Protein AF-C3MCB7-F1 (afdb_monomer)

Structure (mmCIF, N/CA/C/O backbone):
data_AF-C3MCB7-F1
#
_entry.id   AF-C3MCB7-F1
#
loop_
_atom_site.group_PDB
_atom_site.id
_atom_site.type_symbol
_atom_site.label_atom_id
_atom_site.label_alt_id
_atom_site.label_comp_id
_atom_site.label_asym_id
_atom_site.label_entity_id
_atom_site.label_seq_id
_atom_site.pdbx_PDB_ins_code
_atom_site.Cartn_x
_atom_site.Cartn_y
_atom_site.Cartn_z
_atom_site.occupancy
_atom_site.B_iso_or_equiv
_atom_site.auth_seq_id
_atom_site.auth_comp_id
_atom_site.auth_asym_id
_atom_site.auth_atom_id
_atom_site.pdbx_PDB_model_num
ATOM 1 N N . MET A 1 1 ? -7.498 -7.903 9.875 1.00 38.94 1 MET A N 1
ATOM 2 C CA . MET A 1 1 ? -6.292 -7.955 10.735 1.00 38.94 1 MET A CA 1
ATOM 3 C C . MET A 1 1 ? -5.884 -6.523 11.056 1.00 38.94 1 MET A C 1
ATOM 5 O O . MET A 1 1 ? -5.915 -5.704 10.151 1.00 38.94 1 MET A O 1
ATOM 9 N N . ALA A 1 2 ? -5.617 -6.176 12.319 1.00 51.50 2 ALA A N 1
ATOM 10 C CA . ALA A 1 2 ? -5.160 -4.829 12.672 1.00 51.50 2 ALA A CA 1
ATOM 11 C C . ALA A 1 2 ? -3.647 -4.750 12.448 1.00 51.50 2 ALA A C 1
ATOM 13 O O . ALA A 1 2 ? -2.908 -5.548 13.027 1.00 51.50 2 ALA A O 1
ATOM 14 N N . ILE A 1 3 ? -3.207 -3.819 11.604 1.00 51.22 3 ILE A N 1
ATOM 15 C CA . ILE A 1 3 ? -1.788 -3.531 11.390 1.00 51.22 3 ILE A CA 1
ATOM 16 C C . ILE A 1 3 ? -1.268 -2.947 12.701 1.00 51.22 3 I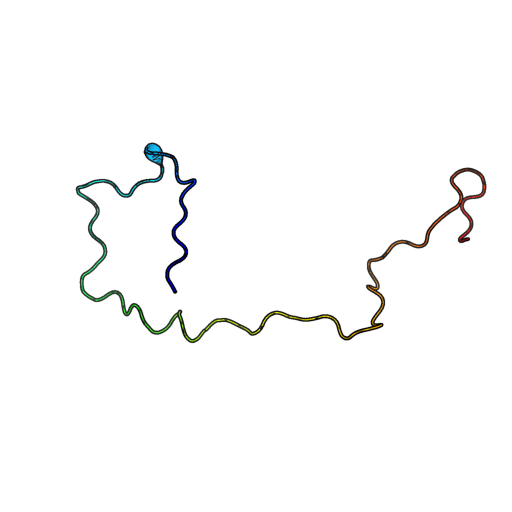LE A C 1
ATOM 18 O O . ILE A 1 3 ? -1.552 -1.801 13.048 1.00 51.22 3 ILE A O 1
ATOM 22 N N . LYS A 1 4 ? -0.589 -3.774 13.49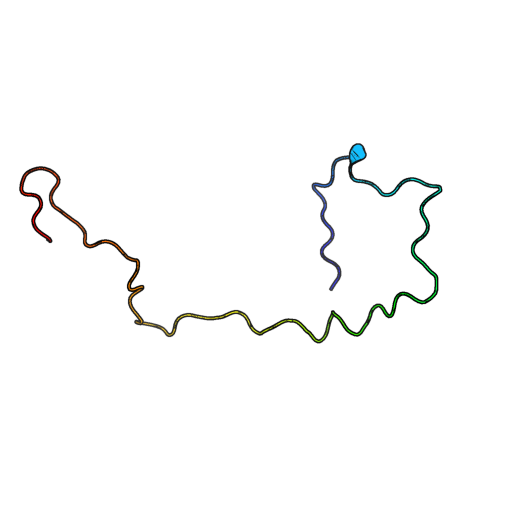7 1.00 59.06 4 LYS A N 1
ATOM 23 C CA . LYS A 1 4 ? 0.094 -3.301 14.695 1.00 59.06 4 LYS A CA 1
ATOM 24 C C . LYS A 1 4 ? 1.309 -2.535 14.198 1.00 59.06 4 LYS A C 1
ATOM 26 O O . LYS A 1 4 ? 2.312 -3.144 13.848 1.00 59.06 4 LYS A O 1
ATOM 31 N N . ASN A 1 5 ? 1.185 -1.216 14.097 1.00 55.50 5 ASN A N 1
ATOM 32 C CA . ASN A 1 5 ? 2.326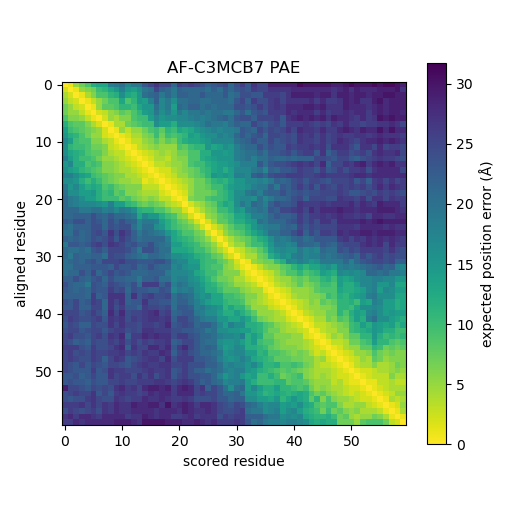 -0.363 13.814 1.00 55.50 5 ASN A CA 1
ATOM 33 C C . ASN A 1 5 ? 3.221 -0.356 15.061 1.00 55.50 5 ASN A C 1
ATOM 35 O O . ASN A 1 5 ? 2.995 0.400 16.003 1.00 55.50 5 ASN A O 1
ATOM 39 N N . THR A 1 6 ? 4.175 -1.285 15.104 1.00 62.22 6 THR A N 1
ATOM 40 C CA . THR A 1 6 ? 5.112 -1.459 16.223 1.00 62.22 6 THR A CA 1
ATOM 41 C C . THR A 1 6 ? 6.212 -0.403 16.236 1.00 62.22 6 THR A C 1
ATOM 43 O O . THR A 1 6 ? 6.972 -0.361 17.196 1.00 62.22 6 THR A O 1
ATOM 46 N N . ASN A 1 7 ? 6.292 0.435 15.197 1.00 63.75 7 ASN A N 1
ATOM 47 C CA . ASN A 1 7 ? 7.274 1.508 15.061 1.00 63.75 7 ASN A CA 1
ATOM 48 C C . ASN A 1 7 ? 6.681 2.897 15.357 1.00 63.75 7 ASN A C 1
ATOM 50 O O . ASN A 1 7 ? 7.254 3.908 14.971 1.00 63.75 7 ASN A O 1
ATOM 54 N N . ALA A 1 8 ? 5.502 2.957 15.985 1.00 65.62 8 ALA A N 1
ATOM 55 C CA . ALA A 1 8 ? 4.926 4.220 16.420 1.00 65.62 8 ALA A CA 1
ATOM 56 C C . ALA A 1 8 ? 5.699 4.741 17.638 1.00 65.62 8 ALA A C 1
ATOM 58 O O . ALA A 1 8 ? 5.735 4.085 18.686 1.00 65.62 8 ALA A O 1
ATOM 59 N N . GLU A 1 9 ? 6.300 5.919 17.505 1.00 72.75 9 GLU A N 1
ATOM 60 C CA . GLU A 1 9 ? 6.954 6.594 18.623 1.00 72.75 9 GLU A CA 1
ATOM 61 C C . GLU A 1 9 ? 5.931 6.909 19.734 1.00 72.75 9 GLU A C 1
ATOM 63 O O . GLU A 1 9 ? 4.726 6.997 19.469 1.00 72.75 9 GLU A O 1
ATOM 68 N N . PRO A 1 10 ? 6.355 7.081 21.003 1.00 66.94 10 PRO A N 1
ATOM 69 C CA . PRO A 1 10 ? 5.443 7.411 22.101 1.00 66.94 10 PRO A CA 1
ATOM 70 C C . PRO A 1 10 ? 4.578 8.648 21.826 1.00 66.94 10 PRO A C 1
ATOM 72 O O . PRO A 1 10 ? 3.434 8.693 22.272 1.00 66.94 10 PRO A O 1
ATOM 75 N N . GLU A 1 11 ? 5.105 9.599 21.055 1.00 70.62 11 GLU A N 1
ATOM 76 C CA . GLU A 1 11 ? 4.435 10.832 20.624 1.00 70.62 11 GLU A CA 1
ATOM 77 C C . GLU A 1 11 ? 3.310 10.585 19.607 1.00 70.62 11 GLU A C 1
ATOM 79 O O . GLU A 1 11 ? 2.398 11.394 19.469 1.00 70.62 11 GLU A O 1
ATOM 84 N N . GLN A 1 12 ? 3.328 9.435 18.930 1.00 73.81 12 GLN A N 1
ATOM 85 C CA . GLN A 1 12 ? 2.299 9.014 17.978 1.00 73.81 12 GLN A CA 1
ATOM 86 C C . GLN A 1 12 ? 1.189 8.181 18.641 1.00 73.81 12 GLN A C 1
ATOM 88 O O . GLN A 1 12 ? 0.282 7.697 17.957 1.00 73.81 12 GLN A O 1
ATOM 93 N N . LYS A 1 13 ? 1.244 7.968 19.965 1.00 74.62 13 LYS A N 1
ATOM 94 C CA . LYS A 1 13 ? 0.156 7.315 20.704 1.00 74.62 13 LYS A CA 1
ATOM 95 C C . LYS A 1 13 ? -1.005 8.284 20.898 1.00 74.62 13 LYS A C 1
ATOM 97 O O . LYS A 1 13 ? -0.807 9.465 21.160 1.00 74.62 13 LYS A O 1
ATOM 102 N N . ASN A 1 14 ? -2.227 7.755 20.854 1.00 75.88 14 ASN A N 1
ATOM 103 C CA . ASN A 1 14 ? -3.402 8.551 21.193 1.00 75.88 14 ASN A CA 1
ATOM 104 C C . ASN A 1 14 ? -3.295 9.077 22.638 1.00 75.88 14 ASN A C 1
ATOM 106 O O . ASN A 1 14 ? -3.014 8.283 23.546 1.00 75.88 14 ASN A O 1
ATOM 110 N N . PRO A 1 15 ? -3.557 10.377 22.862 1.00 78.56 15 PRO A N 1
ATOM 111 C CA . PRO A 1 15 ? -3.680 10.948 24.198 1.00 78.56 15 PRO A CA 1
ATOM 112 C C . PRO A 1 15 ? -4.753 10.235 25.033 1.00 78.56 15 PRO A C 1
ATOM 114 O O . PRO A 1 15 ? -5.721 9.694 24.495 1.00 78.56 15 PRO A O 1
ATOM 117 N N . LYS A 1 16 ? -4.580 10.213 26.362 1.00 77.56 16 LYS A N 1
ATOM 118 C CA . LYS A 1 16 ? -5.447 9.450 27.288 1.00 77.56 16 LYS A CA 1
ATOM 119 C C . LYS A 1 16 ? -6.894 9.952 27.319 1.00 77.56 16 LYS A C 1
ATOM 121 O O . LYS A 1 16 ? -7.795 9.179 27.614 1.00 77.56 16 LYS A O 1
ATOM 126 N N . ASP A 1 17 ? -7.072 11.233 27.045 1.00 78.88 17 ASP A N 1
ATOM 127 C CA . ASP A 1 17 ? -8.318 11.993 26.996 1.00 78.88 17 ASP A CA 1
ATOM 128 C C . ASP A 1 17 ? -9.041 11.883 25.644 1.00 78.88 17 ASP A C 1
ATOM 130 O O . ASP A 1 17 ? -10.232 12.176 25.543 1.00 78.88 17 ASP A O 1
ATOM 134 N N . VAL A 1 18 ? -8.353 11.409 24.602 1.00 79.00 18 VAL A N 1
ATOM 135 C CA . VAL A 1 18 ? -8.923 11.254 23.262 1.00 79.00 18 VAL A CA 1
ATOM 136 C C . VAL A 1 18 ? -9.471 9.840 23.098 1.00 79.00 18 VAL A C 1
ATOM 138 O O . VAL A 1 18 ? -8.771 8.900 22.708 1.00 79.00 18 VAL A O 1
ATOM 141 N N . HIS A 1 19 ? -10.768 9.684 23.365 1.00 75.12 19 HIS A N 1
ATOM 142 C CA . HIS A 1 19 ? -11.478 8.433 23.116 1.00 75.12 19 HIS A CA 1
ATOM 143 C C . HIS A 1 19 ? -12.113 8.423 21.719 1.00 75.12 19 HIS A C 1
ATOM 145 O O . HIS A 1 19 ? -12.785 9.381 21.333 1.00 75.12 19 HIS A O 1
ATOM 151 N N . PRO A 1 20 ? -11.948 7.341 20.937 1.00 67.88 20 PRO A N 1
ATOM 152 C CA . PRO A 1 20 ? -12.696 7.193 19.700 1.00 67.88 20 PRO A CA 1
ATOM 153 C C . PRO A 1 20 ? -14.201 7.095 20.013 1.00 67.88 20 PRO A C 1
ATOM 155 O O . PRO A 1 20 ? -14.572 6.454 20.999 1.00 67.88 20 PRO A O 1
ATOM 158 N N . PRO A 1 21 ? -15.075 7.679 19.177 1.00 75.56 21 PRO A N 1
ATOM 159 C CA . PRO A 1 21 ? -16.517 7.626 19.394 1.00 75.56 21 PRO A CA 1
ATOM 160 C C . PRO A 1 21 ? -17.012 6.174 19.439 1.00 75.56 21 PRO A C 1
ATOM 162 O O . PRO A 1 21 ? -16.575 5.336 18.642 1.00 75.56 21 PRO A O 1
ATOM 165 N N . ALA A 1 22 ? -17.939 5.893 20.363 1.00 68.75 22 ALA A N 1
ATOM 166 C CA . ALA A 1 22 ? -18.455 4.549 20.654 1.00 68.75 22 ALA A CA 1
ATOM 167 C C . ALA A 1 22 ? -19.022 3.831 19.415 1.00 68.75 22 ALA A C 1
ATOM 169 O O . ALA A 1 22 ? -18.986 2.606 19.323 1.00 68.75 22 ALA A O 1
ATOM 170 N N . GLU A 1 23 ? -19.489 4.610 18.441 1.00 63.41 23 GLU A N 1
ATOM 171 C CA . GLU A 1 23 ? -20.199 4.146 17.257 1.00 63.41 23 GLU A CA 1
ATOM 172 C C . GLU A 1 23 ? -19.348 4.133 15.980 1.00 63.41 23 GLU A C 1
ATOM 174 O O . GLU A 1 23 ? -19.885 4.019 14.878 1.00 63.41 23 GLU A O 1
ATOM 179 N N . ARG A 1 24 ? -18.009 4.223 16.082 1.00 59.53 24 ARG A N 1
ATOM 180 C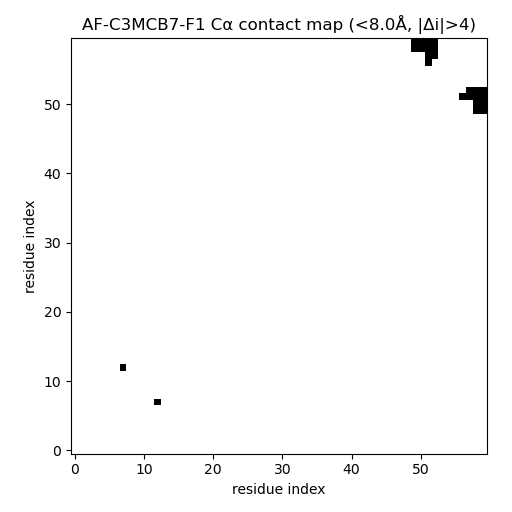 CA . ARG A 1 24 ? -17.141 3.988 14.917 1.00 59.53 24 ARG A CA 1
ATOM 181 C C . ARG A 1 24 ? -17.466 2.598 14.369 1.00 59.5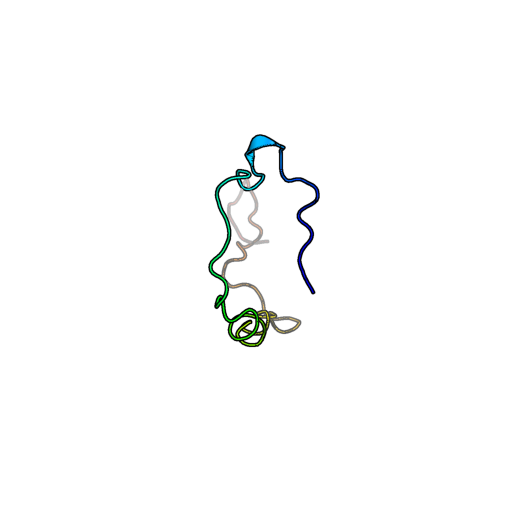3 24 ARG A C 1
ATOM 183 O O . ARG A 1 24 ? -17.081 1.586 14.955 1.00 59.53 24 ARG A O 1
ATOM 190 N N . ARG A 1 25 ? -18.198 2.537 13.254 1.00 59.41 25 ARG A N 1
ATOM 191 C CA . ARG A 1 25 ? -18.532 1.300 12.543 1.00 59.41 25 ARG A CA 1
ATOM 192 C C . ARG A 1 25 ? -17.225 0.692 12.031 1.00 59.41 25 ARG A C 1
ATOM 194 O O . ARG A 1 25 ? -16.815 0.944 10.909 1.00 59.41 25 ARG A O 1
ATOM 201 N N . ARG A 1 26 ? -16.554 -0.110 12.868 1.00 57.88 26 ARG A N 1
ATOM 202 C CA . ARG A 1 26 ? -15.229 -0.741 12.645 1.00 57.88 26 ARG A CA 1
ATOM 203 C C . ARG A 1 26 ? -15.176 -1.737 11.471 1.00 57.88 26 ARG A C 1
ATOM 205 O O . ARG A 1 26 ? -14.242 -2.543 11.404 1.00 57.88 26 ARG A O 1
ATOM 212 N N . HIS A 1 27 ? -16.190 -1.753 10.616 1.00 56.12 27 HIS A N 1
ATOM 213 C CA . HIS A 1 27 ? -16.493 -2.870 9.729 1.00 56.12 27 HIS A CA 1
ATOM 214 C C . HIS A 1 27 ? -16.722 -2.459 8.274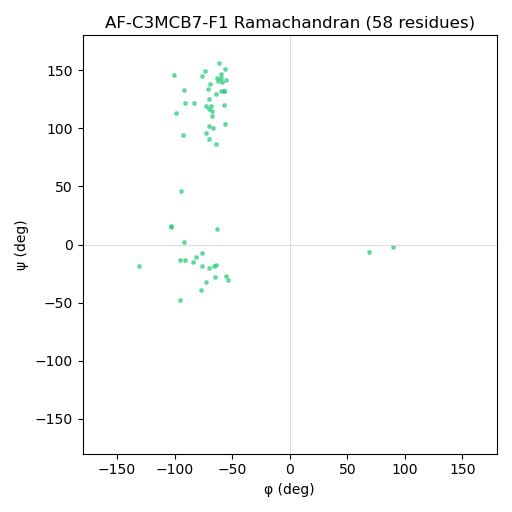 1.00 56.12 27 HIS A C 1
ATOM 216 O O . HIS A 1 27 ? -16.574 -3.314 7.422 1.00 56.12 27 HIS A O 1
ATOM 222 N N . VAL A 1 28 ? -17.003 -1.187 7.963 1.00 56.62 28 VAL A N 1
ATOM 223 C CA . VAL A 1 28 ? -17.257 -0.791 6.562 1.00 56.62 28 VAL A CA 1
ATOM 224 C C . VAL A 1 28 ? -15.947 -0.687 5.770 1.00 56.62 28 VAL A C 1
ATOM 226 O O . VAL A 1 28 ? -15.857 -1.174 4.650 1.00 56.62 28 VAL A O 1
ATOM 229 N N . ASP A 1 29 ? -14.887 -0.162 6.387 1.00 56.94 29 ASP A N 1
ATOM 230 C CA . ASP A 1 29 ? -13.604 0.048 5.697 1.00 56.94 29 ASP A CA 1
ATOM 231 C C . ASP A 1 29 ? -12.791 -1.242 5.499 1.00 56.94 29 ASP A C 1
ATOM 233 O O . ASP A 1 29 ? -11.877 -1.281 4.681 1.00 56.94 29 ASP A O 1
ATOM 237 N N . LYS A 1 30 ? -13.094 -2.311 6.253 1.00 58.47 30 LYS A N 1
ATOM 238 C CA . LYS A 1 30 ? -12.370 -3.593 6.146 1.00 58.47 30 LYS A CA 1
ATOM 239 C C . LYS A 1 30 ? -12.705 -4.347 4.866 1.00 58.47 30 LYS A C 1
ATOM 241 O O . LYS A 1 30 ? -11.834 -5.033 4.339 1.00 58.47 30 LYS A O 1
ATOM 246 N N . ASP A 1 31 ? -13.937 -4.191 4.397 1.00 58.19 31 ASP A N 1
ATOM 247 C CA . ASP A 1 31 ? -14.428 -4.827 3.177 1.00 58.19 31 ASP A CA 1
ATOM 248 C C . ASP A 1 31 ? -14.211 -3.921 1.951 1.00 58.19 31 ASP A C 1
ATOM 250 O O . ASP A 1 31 ? -14.266 -4.378 0.814 1.00 58.19 31 ASP A O 1
ATOM 254 N N . SER A 1 32 ? -13.895 -2.640 2.179 1.00 64.50 32 SER A N 1
ATOM 255 C CA . SER A 1 32 ? -13.590 -1.641 1.150 1.00 64.50 32 SER A CA 1
ATOM 256 C C . SER A 1 32 ? -12.082 -1.512 0.895 1.00 64.50 32 SER A C 1
ATOM 258 O O . SER A 1 32 ? -11.539 -0.408 0.826 1.00 64.50 32 SER A O 1
ATOM 260 N N . ILE A 1 33 ? -11.379 -2.634 0.754 1.00 73.56 33 ILE A N 1
ATOM 261 C CA . ILE A 1 33 ? -10.010 -2.630 0.232 1.00 73.56 33 ILE A CA 1
ATOM 262 C C . ILE A 1 33 ? -10.101 -3.001 -1.242 1.00 73.56 33 ILE A C 1
ATOM 264 O O . ILE A 1 33 ? -10.468 -4.125 -1.582 1.00 73.56 33 ILE A O 1
ATOM 268 N N . ALA A 1 34 ? -9.776 -2.050 -2.121 1.00 76.81 34 ALA A N 1
ATOM 269 C CA . ALA A 1 34 ? -9.605 -2.365 -3.531 1.00 76.81 34 ALA A CA 1
ATOM 270 C C . ALA A 1 34 ? -8.529 -3.458 -3.654 1.00 76.81 34 ALA A C 1
ATOM 272 O O . ALA A 1 34 ? -7.479 -3.341 -3.009 1.00 76.81 34 ALA A O 1
ATOM 273 N N . PRO A 1 35 ? -8.767 -4.527 -4.433 1.00 79.12 35 PRO A N 1
ATOM 274 C CA . PRO A 1 35 ? -7.756 -5.551 -4.638 1.00 79.12 35 PRO A CA 1
ATOM 275 C C . PRO A 1 35 ? -6.476 -4.896 -5.174 1.00 79.12 35 PRO A C 1
ATOM 277 O O . PRO A 1 35 ? -6.562 -3.953 -5.970 1.00 79.12 35 PRO A O 1
ATOM 280 N N . PRO A 1 36 ? -5.291 -5.353 -4.736 1.00 74.31 36 PRO A N 1
ATOM 281 C CA . PRO A 1 36 ? -4.041 -4.792 -5.217 1.00 74.31 36 PRO A CA 1
ATOM 282 C C . PRO A 1 36 ? -3.993 -4.912 -6.740 1.00 74.31 36 PRO A C 1
ATOM 284 O O . PRO A 1 36 ? -4.269 -5.974 -7.301 1.00 74.31 36 PRO A O 1
ATOM 287 N N . LEU A 1 37 ? -3.645 -3.813 -7.407 1.00 77.25 37 LEU A N 1
ATOM 288 C CA . LEU A 1 37 ? -3.420 -3.820 -8.843 1.00 77.25 37 LEU A CA 1
ATOM 289 C C . LEU A 1 37 ? -2.131 -4.603 -9.114 1.00 77.25 37 LEU A C 1
ATOM 291 O O . LEU A 1 37 ? -1.032 -4.101 -8.896 1.00 77.25 37 LEU A O 1
ATOM 295 N N . VAL A 1 38 ? -2.271 -5.853 -9.549 1.00 80.25 38 VAL A N 1
ATOM 296 C CA . VAL A 1 38 ? -1.143 -6.694 -9.957 1.00 80.25 38 VAL A CA 1
ATOM 297 C C . VAL A 1 38 ? -0.920 -6.486 -11.450 1.00 80.25 38 VAL A C 1
ATOM 299 O O . VAL A 1 38 ? -1.827 -6.723 -12.250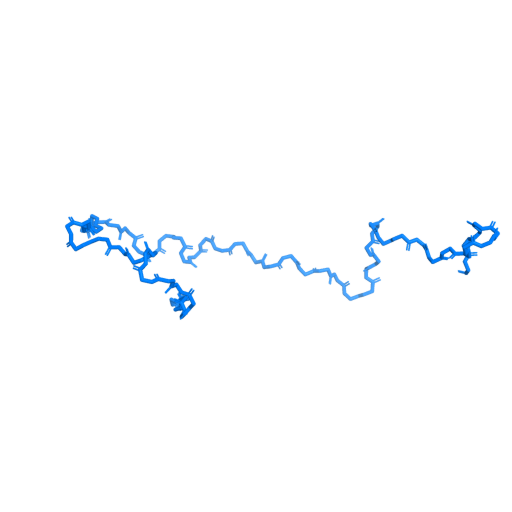 1.00 80.25 38 VAL A O 1
ATOM 302 N N . GLN A 1 39 ? 0.280 -6.049 -11.840 1.00 75.94 39 GLN A N 1
ATOM 303 C CA . GLN A 1 39 ? 0.666 -6.080 -13.250 1.00 75.94 39 GLN A CA 1
ATOM 304 C C . GLN A 1 39 ? 0.717 -7.544 -13.720 1.00 75.94 39 GLN A C 1
ATOM 306 O O . GLN A 1 39 ? 1.343 -8.372 -13.051 1.00 75.94 39 GLN A O 1
ATOM 311 N N . PRO A 1 40 ? 0.061 -7.892 -14.843 1.00 80.44 40 PRO A N 1
ATOM 312 C CA . PRO A 1 40 ? 0.099 -9.251 -15.359 1.00 80.44 40 PRO A CA 1
ATOM 313 C C . PRO A 1 40 ? 1.537 -9.673 -15.673 1.00 80.44 40 PRO A C 1
ATOM 315 O O . PRO A 1 40 ? 2.362 -8.861 -16.095 1.00 80.44 40 PRO A O 1
ATOM 318 N N . SER A 1 41 ? 1.843 -10.959 -15.486 1.00 77.25 41 SER A N 1
ATOM 319 C CA . SER A 1 41 ? 3.175 -11.502 -15.761 1.00 77.25 41 SER A CA 1
ATOM 320 C C . SER A 1 41 ? 3.576 -11.232 -17.214 1.00 77.25 41 SER A C 1
ATOM 322 O O . SER A 1 41 ? 2.894 -11.679 -18.135 1.00 77.25 41 SER A O 1
ATOM 324 N N . GLY A 1 42 ? 4.681 -10.513 -17.416 1.00 73.88 42 GLY A N 1
ATOM 325 C CA . GLY A 1 42 ? 5.184 -10.150 -18.744 1.00 73.88 42 GLY A CA 1
ATOM 326 C C . GLY A 1 42 ? 4.652 -8.825 -19.301 1.00 73.88 42 GLY A C 1
ATOM 327 O O . GLY A 1 42 ? 5.093 -8.412 -20.374 1.00 73.88 42 GLY A O 1
ATOM 328 N N . ALA A 1 43 ? 3.759 -8.128 -18.590 1.00 79.50 43 ALA A N 1
ATOM 329 C CA . ALA A 1 43 ? 3.432 -6.747 -18.917 1.00 79.50 43 ALA A CA 1
ATOM 330 C C . ALA A 1 43 ? 4.633 -5.853 -18.589 1.00 79.50 43 ALA A C 1
ATOM 332 O O . ALA A 1 43 ? 5.042 -5.749 -17.434 1.00 79.50 43 ALA A O 1
ATOM 333 N N . LYS A 1 44 ? 5.207 -5.227 -19.619 1.00 74.00 44 LYS A N 1
ATOM 334 C CA . LYS A 1 44 ? 6.256 -4.222 -19.439 1.00 74.00 44 LYS A CA 1
ATOM 335 C C . LYS A 1 44 ? 5.636 -2.969 -18.839 1.00 74.00 44 LYS A C 1
ATOM 337 O O . LYS A 1 44 ? 4.592 -2.516 -19.312 1.00 74.00 44 LYS A O 1
ATOM 342 N N . ASP A 1 45 ? 6.281 -2.410 -17.825 1.00 77.06 45 ASP A N 1
ATOM 343 C CA . ASP A 1 45 ? 5.908 -1.093 -17.335 1.00 77.06 45 ASP A CA 1
ATOM 344 C C . ASP A 1 45 ? 6.267 -0.063 -18.412 1.00 77.06 45 ASP A C 1
ATOM 346 O O . ASP A 1 45 ? 7.425 0.079 -18.795 1.00 77.06 45 ASP A O 1
ATOM 350 N N . SER A 1 46 ? 5.272 0.658 -18.929 1.00 77.81 46 SER A N 1
ATOM 351 C CA . SER A 1 46 ? 5.508 1.728 -19.903 1.00 77.81 46 SER A CA 1
ATOM 352 C C . SER A 1 46 ? 6.328 2.885 -19.324 1.00 77.81 46 SER A C 1
ATOM 354 O O . SER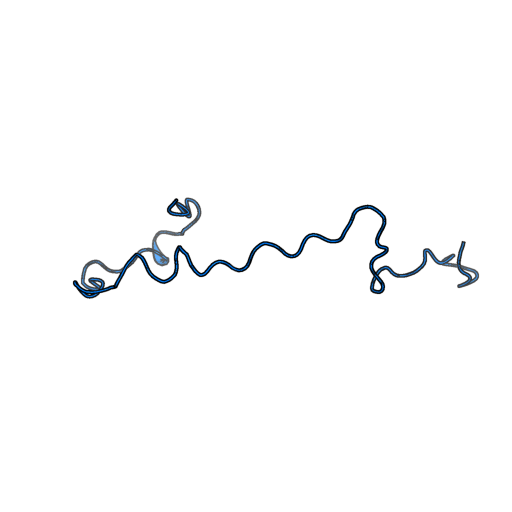 A 1 46 ? 6.863 3.688 -20.083 1.00 77.81 46 SER A O 1
ATOM 356 N N . SER A 1 47 ? 6.417 2.986 -17.993 1.00 78.69 47 SER A N 1
ATOM 357 C CA . SER A 1 47 ? 7.303 3.914 -17.293 1.00 78.69 47 SER A CA 1
ATOM 358 C C . SER A 1 47 ? 8.746 3.404 -17.184 1.00 78.69 47 SER A C 1
ATOM 360 O O . SER A 1 47 ? 9.628 4.171 -16.779 1.00 78.69 47 SER A O 1
ATOM 362 N N . GLU A 1 48 ? 9.022 2.140 -17.513 1.00 80.81 48 GLU A N 1
ATOM 363 C CA . GLU A 1 48 ? 10.378 1.606 -17.493 1.00 80.81 48 GLU A CA 1
ATOM 364 C C . GLU A 1 48 ? 11.202 2.288 -18.589 1.00 80.81 48 GLU A C 1
ATOM 366 O O . GLU A 1 48 ? 10.929 2.176 -19.787 1.00 80.81 48 GLU A O 1
ATOM 371 N N . LYS A 1 49 ? 12.216 3.051 -18.172 1.00 80.00 49 LYS A N 1
ATOM 372 C CA . LYS A 1 49 ? 13.105 3.722 -19.119 1.00 80.00 49 LYS A CA 1
ATOM 373 C C . LYS A 1 49 ? 13.963 2.673 -19.826 1.00 80.00 49 LYS A C 1
ATOM 375 O O . LYS A 1 49 ? 14.496 1.785 -19.157 1.00 80.00 49 LYS A O 1
ATOM 380 N N . PRO A 1 50 ? 14.166 2.794 -21.148 1.00 81.19 50 PRO A N 1
ATOM 381 C CA . PRO A 1 50 ? 15.075 1.908 -21.853 1.00 81.19 50 PRO A CA 1
ATOM 382 C C . PRO A 1 50 ? 16.478 2.034 -21.261 1.00 81.19 50 PRO A C 1
ATOM 384 O O . PRO A 1 50 ? 16.921 3.123 -20.880 1.00 81.19 50 PRO A O 1
ATOM 387 N N . LYS A 1 51 ? 17.193 0.912 -21.201 1.00 81.75 51 LYS A N 1
ATOM 388 C CA . LYS A 1 51 ? 18.601 0.919 -20.820 1.00 81.75 51 LYS A CA 1
ATOM 389 C C . LYS A 1 51 ? 19.383 1.623 -21.926 1.00 81.75 51 LYS A C 1
ATOM 391 O O . LYS A 1 51 ? 19.478 1.119 -23.042 1.00 81.75 51 LYS A O 1
ATOM 396 N N . VAL A 1 52 ? 19.901 2.807 -21.619 1.00 86.44 52 VAL A N 1
ATOM 397 C CA . VAL A 1 52 ? 20.668 3.624 -22.565 1.00 86.44 52 VAL A CA 1
ATOM 398 C C . VAL A 1 52 ? 22.160 3.492 -22.310 1.00 86.44 52 VAL A C 1
ATOM 400 O O . VAL A 1 52 ? 22.608 3.373 -21.167 1.00 86.44 52 VAL A O 1
ATOM 403 N N . ASN A 1 53 ? 22.945 3.540 -23.382 1.00 87.31 53 ASN A N 1
ATOM 404 C CA . ASN A 1 53 ? 24.384 3.702 -23.266 1.00 87.31 53 ASN A CA 1
ATOM 405 C C . ASN A 1 53 ? 24.698 5.136 -22.791 1.00 87.31 53 ASN A C 1
ATOM 407 O O . ASN A 1 53 ? 24.276 6.084 -23.453 1.00 87.31 53 ASN A O 1
ATOM 411 N N . PRO A 1 54 ? 25.449 5.331 -21.692 1.00 82.12 54 PRO A N 1
ATOM 412 C CA . PRO A 1 54 ? 25.748 6.670 -21.179 1.00 82.12 54 PRO A CA 1
ATOM 413 C C . PRO A 1 54 ? 26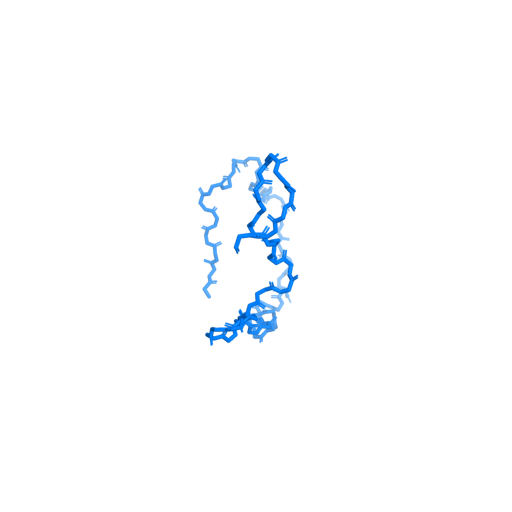.618 7.519 -22.122 1.00 82.12 54 PRO A C 1
ATOM 415 O O . PRO A 1 54 ? 26.649 8.735 -21.972 1.00 82.12 54 PRO A O 1
ATOM 418 N N . VAL A 1 55 ? 27.321 6.904 -23.080 1.00 82.75 55 VAL A N 1
ATOM 419 C CA . VAL A 1 55 ? 28.211 7.592 -24.029 1.00 82.75 55 VAL A CA 1
ATOM 420 C C . VAL A 1 55 ? 27.495 7.899 -25.342 1.00 82.75 55 VAL A C 1
ATOM 422 O O . VAL A 1 55 ? 27.566 9.017 -25.838 1.00 82.75 55 VAL A O 1
ATOM 425 N N . THR A 1 56 ? 26.798 6.918 -25.915 1.00 84.12 56 THR A N 1
ATOM 426 C CA . THR A 1 56 ? 26.126 7.069 -27.218 1.00 84.12 56 THR A CA 1
ATOM 427 C C . THR A 1 56 ? 24.653 7.459 -27.122 1.00 84.12 56 THR A C 1
ATOM 429 O O . THR A 1 56 ? 24.069 7.817 -28.139 1.00 84.12 56 THR A O 1
ATOM 432 N N . GLY A 1 57 ? 24.019 7.372 -25.947 1.00 76.88 57 GLY A N 1
ATOM 433 C CA . GLY A 1 57 ? 22.605 7.718 -25.730 1.00 76.88 57 GLY A CA 1
ATOM 434 C C . GLY A 1 57 ? 21.587 6.779 -26.393 1.00 76.88 57 GLY A C 1
ATOM 435 O O . GLY A 1 57 ? 20.389 6.906 -26.151 1.00 76.88 57 GLY A O 1
ATOM 436 N N . GLY A 1 58 ? 22.044 5.828 -27.211 1.00 72.69 58 GLY A N 1
ATOM 437 C CA . GLY A 1 58 ? 21.206 4.821 -27.853 1.00 72.69 58 GLY A CA 1
ATOM 438 C C . GLY A 1 58 ? 20.736 3.745 -26.876 1.00 72.69 58 GLY A C 1
ATOM 439 O O . GLY A 1 58 ? 21.439 3.410 -25.916 1.00 72.69 58 GLY A O 1
ATOM 440 N N . ALA A 1 59 ? 19.546 3.202 -27.139 1.00 74.75 59 ALA A N 1
ATOM 441 C CA . ALA A 1 59 ? 19.063 2.001 -26.468 1.00 74.75 59 ALA A CA 1
ATOM 442 C C . ALA A 1 59 ? 19.991 0.813 -26.779 1.00 74.75 59 ALA A C 1
ATOM 444 O O . ALA A 1 59 ? 20.491 0.701 -27.902 1.00 74.75 59 ALA A O 1
ATOM 445 N N . MET A 1 60 ? 20.234 -0.031 -25.774 1.00 62.56 60 MET A N 1
ATOM 446 C CA . MET A 1 60 ? 20.930 -1.315 -25.924 1.00 62.56 60 MET A CA 1
ATOM 447 C C . MET A 1 60 ? 19.967 -2.435 -26.303 1.00 62.56 60 MET A C 1
ATOM 449 O O . MET A 1 60 ? 18.847 -2.452 -25.744 1.00 62.56 60 MET A O 1
#

Radius of gyration: 23.05 Å; Cα contacts (8 Å, |Δi|>4): 12; chains: 1; bounding box: 48×24×55 Å

Mean predicted aligned error: 17.12 Å

Organism: Sinorhizobium fredii (strain NBRC 101917 / NGR234) (NCBI:txid394)

pLDDT: mean 71.07, std 10.21, range [38.94, 87.31]

Sequence (60 aa):
MAIKNTNAEPEQKNPKDVHPPAERRRHVDKDSIAPPLVQPSGAKDSSEKPKVNPVTGGAM

Solvent-accessible surface area (backbone atoms only — not comparable to full-atom values): 4477 Å² total; per-residue (Å²): 136,83,84,76,70,83,82,63,53,82,88,70,50,80,56,95,86,64,72,79,65,94,76,66,71,88,58,63,68,74,74,64,60,76,77,82,89,72,80,58,92,87,64,75,61,87,82,61,75,75,62,53,40,92,87,78,66,44,74,115

Foldseek 3Di:
DDDPPPVQDPVNDDDPPDDDDPPPPPPPVVVVDDPDDDDPVPDDDPPDDADADPVPRDGD

Secondary structure (DSSP, 8-state):
-----TT--GGGSPPTT-PPPTT--TTHHHH--PPP-PPPTTPPPTT----B-TTT--B-